Protein AF-A0A4Y1Z7X2-F1 (afdb_monomer_lite)

Foldseek 3Di:
DPPPPFPWDQDPVRWTWTWDDDDPFKTKTKTADPVQVVCCVVCVPDPVCVVVQVVVQVVVCVVLQFRKGWDWDFDPPPTTIIMIMMGTDNVGGPPPDD

Radius of gyration: 14.51 Å; chains: 1; bounding box: 44×21×40 Å

Sequence (98 aa):
MSSKSSTFLLAPDGDICSKSVNQKIKTTFECSSALVEARIKDFPNTDSFSLESGFIAEQIQHQTGCIAETYMEVKNGRQKKIVFQVKWDAKDPVRGNE

Secondary structure (DSSP, 8-state):
--------EE-TTS-EEEEEEEETTEEEEEE--HHHHHHHHH-TTS-TTHHHHHHHHHHHHHHHSEEEEEEEEEEESSSEEEEEEEEEEEEEESS---

Structure (mmCIF, N/CA/C/O backbone):
data_AF-A0A4Y1Z7X2-F1
#
_entry.id   AF-A0A4Y1Z7X2-F1
#
loop_
_atom_site.group_PDB
_atom_site.id
_atom_site.type_symbol
_atom_site.label_atom_id
_atom_site.label_alt_id
_atom_site.label_comp_id
_atom_site.label_asym_id
_atom_site.label_entity_id
_atom_site.label_seq_id
_atom_site.pdbx_PDB_ins_code
_atom_site.Cartn_x
_atom_site.Cartn_y
_atom_site.Cartn_z
_atom_site.occupancy
_atom_site.B_iso_or_equiv
_atom_site.auth_seq_id
_atom_site.auth_comp_id
_atom_site.auth_asym_id
_atom_site.auth_atom_id
_atom_site.pdbx_PDB_model_num
ATOM 1 N N . MET A 1 1 ? 14.713 -10.511 22.288 1.00 31.88 1 MET A N 1
ATOM 2 C CA . MET A 1 1 ? 14.696 -10.849 20.847 1.00 31.88 1 MET A CA 1
ATOM 3 C C . MET A 1 1 ? 13.292 -10.574 20.327 1.00 31.88 1 ME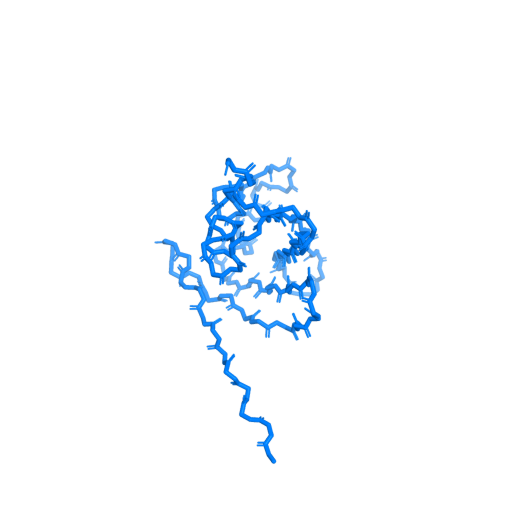T A C 1
ATOM 5 O O . MET A 1 1 ? 12.379 -11.303 20.680 1.00 31.88 1 MET A O 1
ATOM 9 N N . SER A 1 2 ? 13.076 -9.459 19.621 1.00 30.11 2 SER A N 1
ATOM 10 C CA . SER A 1 2 ? 11.751 -9.125 19.078 1.00 30.11 2 SER A CA 1
ATOM 11 C C . SER A 1 2 ? 11.538 -9.951 17.812 1.00 30.11 2 SER A C 1
ATOM 13 O O . SER A 1 2 ? 12.246 -9.758 16.823 1.00 30.11 2 SER A O 1
ATOM 15 N N . SER A 1 3 ? 10.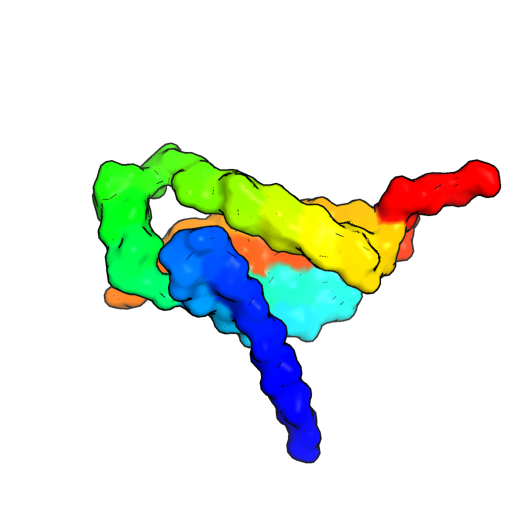637 -10.930 17.884 1.00 29.61 3 SER A N 1
ATOM 16 C CA . SER A 1 3 ? 10.266 -11.763 16.745 1.00 29.61 3 SER A CA 1
ATOM 17 C C . SER A 1 3 ? 9.593 -10.864 15.709 1.00 29.61 3 SER A C 1
ATOM 19 O O . SER A 1 3 ? 8.473 -10.396 15.917 1.00 29.61 3 SER A O 1
ATOM 21 N N . LYS A 1 4 ? 10.306 -10.535 14.625 1.00 34.09 4 LYS A N 1
ATOM 22 C CA . LYS A 1 4 ? 9.744 -9.777 13.505 1.00 34.09 4 LYS A CA 1
ATOM 23 C C . LYS A 1 4 ? 8.742 -10.692 12.808 1.00 34.09 4 LYS A C 1
ATOM 25 O O . LYS A 1 4 ? 9.122 -11.480 11.950 1.00 34.09 4 LYS A O 1
ATOM 30 N N . SER A 1 5 ? 7.477 -10.620 13.215 1.00 34.84 5 SER A N 1
ATOM 31 C CA . SER A 1 5 ? 6.378 -11.248 12.485 1.00 34.84 5 SER A CA 1
ATOM 32 C C . SER A 1 5 ? 6.296 -10.575 11.114 1.00 34.84 5 SER A C 1
ATOM 34 O O . SER A 1 5 ? 5.775 -9.466 10.974 1.00 34.84 5 SER A O 1
ATOM 36 N N . SER A 1 6 ? 6.940 -11.190 10.123 1.00 40.44 6 SER A N 1
ATOM 37 C CA . SER A 1 6 ? 6.875 -10.763 8.733 1.00 40.44 6 SER A CA 1
ATOM 38 C C . SER A 1 6 ? 5.541 -11.248 8.187 1.00 40.44 6 SER A C 1
ATOM 40 O O . SER A 1 6 ? 5.413 -12.383 7.740 1.00 40.44 6 SER A O 1
ATOM 42 N N . THR A 1 7 ? 4.513 -10.412 8.302 1.00 47.94 7 THR A N 1
ATOM 43 C CA . THR A 1 7 ? 3.255 -10.635 7.593 1.00 47.94 7 THR A CA 1
ATOM 44 C C . THR A 1 7 ? 3.533 -10.420 6.112 1.00 47.94 7 THR A C 1
ATOM 46 O O . THR A 1 7 ? 3.746 -9.287 5.680 1.00 47.94 7 THR A O 1
ATOM 49 N N . PHE A 1 8 ? 3.582 -11.511 5.357 1.00 49.31 8 PHE A N 1
ATOM 50 C CA . PHE A 1 8 ? 3.655 -11.479 3.906 1.00 49.31 8 PHE A CA 1
ATOM 51 C C . PHE A 1 8 ? 2.234 -11.333 3.376 1.00 49.31 8 PHE A C 1
ATOM 53 O O . PHE A 1 8 ? 1.381 -12.177 3.644 1.00 49.31 8 PHE A O 1
ATOM 60 N N . LEU A 1 9 ? 1.976 -10.251 2.651 1.00 53.16 9 LEU A N 1
ATOM 61 C CA . LEU A 1 9 ? 0.815 -10.194 1.778 1.00 53.16 9 LEU A CA 1
ATOM 62 C C . LEU A 1 9 ? 1.277 -10.769 0.444 1.00 53.16 9 LEU A C 1
ATOM 64 O O . LEU A 1 9 ? 2.147 -10.189 -0.203 1.00 53.16 9 LEU A O 1
ATOM 68 N N . LEU A 1 10 ? 0.744 -11.937 0.088 1.00 46.62 10 LEU A N 1
ATOM 69 C CA . LEU A 1 10 ? 0.753 -12.376 -1.299 1.00 46.62 10 LEU A CA 1
ATOM 70 C C . LEU A 1 10 ? -0.199 -11.442 -2.036 1.00 46.62 10 LEU A C 1
ATOM 72 O O . LEU A 1 10 ? -1.408 -11.480 -1.796 1.00 46.62 10 LEU A O 1
ATOM 76 N N . ALA A 1 11 ? 0.345 -10.589 -2.900 1.00 53.19 11 ALA A N 1
ATOM 77 C CA . ALA A 1 11 ? -0.489 -9.982 -3.923 1.00 53.19 11 ALA A CA 1
ATOM 78 C C . ALA A 1 11 ? -1.099 -11.117 -4.775 1.00 53.19 11 ALA A C 1
ATOM 80 O O . ALA A 1 11 ? -0.453 -12.161 -4.934 1.00 53.19 11 ALA A O 1
ATOM 81 N N . PRO A 1 12 ? -2.310 -10.945 -5.332 1.00 50.94 12 PRO A N 1
ATOM 82 C CA . PRO A 1 12 ? -2.933 -11.932 -6.224 1.00 50.94 12 PRO A CA 1
ATOM 83 C C . PRO A 1 12 ? -2.028 -12.367 -7.395 1.00 50.94 12 PRO A C 1
ATOM 85 O O . PRO A 1 12 ? -2.193 -13.458 -7.934 1.00 50.94 12 PRO A O 1
ATOM 88 N N . ASP A 1 13 ? -1.015 -11.561 -7.708 1.00 55.16 13 ASP A N 1
ATOM 89 C CA . ASP A 1 13 ? -0.050 -11.756 -8.787 1.00 55.16 13 ASP A CA 1
ATOM 90 C C . ASP A 1 13 ? 1.215 -12.540 -8.370 1.00 55.16 13 ASP A C 1
ATOM 92 O O . ASP A 1 13 ? 2.108 -12.757 -9.189 1.00 55.16 13 ASP A O 1
ATOM 96 N N . GLY A 1 14 ? 1.325 -12.965 -7.105 1.00 54.69 14 GLY A N 1
ATOM 97 C CA . GLY A 1 14 ? 2.484 -13.706 -6.587 1.00 54.69 14 GLY A CA 1
ATOM 98 C C . GLY A 1 14 ? 3.629 -12.838 -6.046 1.00 54.69 14 GLY A C 1
ATOM 99 O O . GLY A 1 14 ? 4.669 -13.375 -5.660 1.00 54.69 14 GLY A O 1
ATOM 100 N N . ASP A 1 15 ? 3.453 -11.516 -5.984 1.00 61.00 15 ASP A N 1
ATOM 101 C CA . ASP A 1 15 ? 4.472 -10.600 -5.469 1.00 61.00 15 ASP A CA 1
ATOM 102 C C . ASP A 1 15 ? 4.584 -10.651 -3.938 1.00 61.00 15 ASP A C 1
ATOM 104 O O . ASP A 1 15 ? 3.590 -10.697 -3.207 1.00 61.00 15 ASP A O 1
ATOM 108 N N . ILE A 1 16 ? 5.829 -10.626 -3.450 1.00 58.66 16 ILE A N 1
ATOM 109 C CA . ILE A 1 16 ? 6.167 -10.655 -2.025 1.00 58.66 16 ILE A CA 1
ATOM 110 C C . ILE A 1 16 ? 6.391 -9.217 -1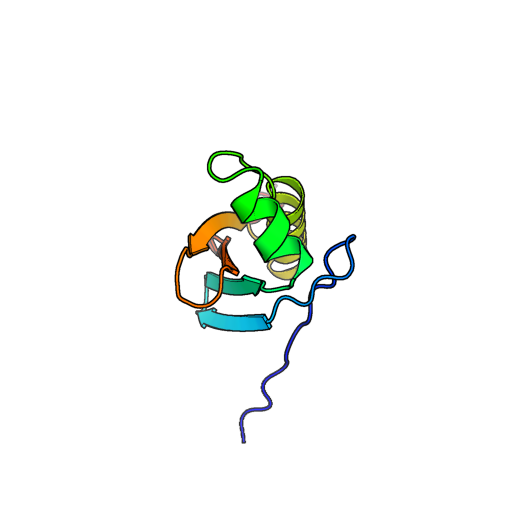.554 1.00 58.66 16 ILE A C 1
ATOM 112 O O . ILE A 1 16 ? 7.434 -8.622 -1.833 1.00 58.66 16 ILE A O 1
ATOM 116 N N . CYS A 1 17 ? 5.445 -8.662 -0.795 1.00 62.56 17 CYS A N 1
ATOM 117 C CA . CYS A 1 17 ? 5.652 -7.381 -0.124 1.00 62.56 17 CYS A CA 1
ATOM 118 C C . CYS A 1 17 ? 6.168 -7.601 1.310 1.00 62.56 17 CYS A C 1
ATOM 120 O O . CYS A 1 17 ? 5.610 -8.389 2.079 1.00 62.56 17 CYS A O 1
ATOM 122 N N . SER A 1 18 ? 7.233 -6.890 1.689 1.00 65.06 18 SER A N 1
ATOM 123 C CA . SER A 1 18 ? 7.812 -6.949 3.036 1.00 65.06 18 SER A CA 1
ATOM 124 C C . SER A 1 18 ? 7.292 -5.809 3.916 1.00 65.06 18 SER A C 1
ATOM 126 O O . SER A 1 18 ? 7.204 -4.654 3.491 1.00 65.06 18 SER A O 1
ATOM 128 N N . LYS A 1 19 ? 6.940 -6.121 5.167 1.00 66.19 19 LYS A N 1
ATOM 129 C CA . LYS A 1 19 ? 6.528 -5.122 6.163 1.00 66.19 19 LYS A CA 1
ATOM 130 C C . LYS A 1 19 ? 7.769 -4.410 6.707 1.00 66.19 19 LYS A C 1
ATOM 132 O O . LYS A 1 19 ? 8.596 -5.028 7.375 1.00 66.19 19 LYS A O 1
ATOM 137 N N . SER A 1 20 ? 7.895 -3.113 6.435 1.00 56.28 20 SER A N 1
ATOM 138 C CA . SER A 1 20 ? 9.107 -2.340 6.749 1.00 56.28 20 SER A CA 1
ATOM 139 C C . SER A 1 20 ? 9.010 -1.614 8.097 1.00 56.28 20 SER A C 1
ATOM 141 O O . SER A 1 20 ? 9.951 -1.636 8.889 1.00 56.28 20 SER A O 1
ATOM 143 N N . VAL A 1 21 ? 7.852 -1.022 8.420 1.00 61.28 21 VAL A N 1
ATOM 144 C CA . VAL A 1 21 ? 7.668 -0.235 9.654 1.00 61.28 21 VAL A CA 1
ATOM 145 C C . VAL A 1 21 ? 6.248 -0.398 10.191 1.00 61.28 21 VAL A C 1
ATOM 147 O O . VAL A 1 21 ? 5.286 -0.326 9.429 1.00 61.28 21 VAL A O 1
ATOM 150 N N . ASN A 1 22 ? 6.117 -0.587 11.506 1.00 58.31 22 ASN A N 1
ATOM 151 C CA . ASN A 1 22 ? 4.845 -0.535 12.226 1.00 58.31 22 ASN A CA 1
ATOM 152 C C . ASN A 1 22 ? 4.926 0.569 13.290 1.00 58.31 22 ASN A C 1
ATOM 154 O O . ASN A 1 22 ? 5.710 0.483 14.233 1.00 58.31 22 ASN A O 1
ATOM 158 N N . GLN A 1 23 ? 4.146 1.625 13.102 1.00 63.59 23 GLN A N 1
ATOM 159 C CA . GLN A 1 23 ? 3.843 2.634 14.112 1.00 63.59 23 GLN A CA 1
ATOM 160 C C . GLN A 1 23 ? 2.401 2.406 14.582 1.00 63.59 23 GLN A C 1
ATOM 162 O O . GLN A 1 23 ? 1.609 1.800 13.865 1.00 63.59 23 GLN A O 1
ATOM 167 N N . LYS A 1 24 ? 2.037 2.914 15.767 1.00 72.56 24 LYS A N 1
ATOM 168 C CA . LYS A 1 24 ? 0.728 2.653 16.404 1.00 72.56 24 LYS A CA 1
ATOM 169 C C . LYS A 1 24 ? -0.502 2.887 15.505 1.00 72.56 24 LYS A C 1
ATOM 171 O O . LYS A 1 24 ? -1.530 2.284 15.773 1.00 72.56 24 LYS A O 1
ATOM 176 N N . ILE A 1 25 ? -0.393 3.739 14.480 1.00 85.12 25 ILE A N 1
ATOM 177 C CA . ILE A 1 25 ? -1.472 4.090 13.535 1.00 85.12 25 ILE A CA 1
ATOM 178 C C . ILE A 1 25 ? -1.056 3.994 12.055 1.00 85.12 25 ILE A C 1
ATOM 180 O O . ILE A 1 25 ? -1.763 4.471 11.171 1.00 85.12 25 ILE A O 1
ATOM 184 N N . LYS A 1 26 ? 0.144 3.471 11.772 1.00 87.19 26 LYS A N 1
ATOM 185 C CA . LYS A 1 26 ? 0.700 3.437 10.414 1.00 87.19 26 LYS A CA 1
ATOM 186 C C . LYS A 1 26 ? 1.477 2.154 10.178 1.00 87.19 26 LYS A C 1
ATOM 188 O O . LYS A 1 26 ? 2.298 1.757 11.003 1.00 87.19 26 LYS A O 1
ATOM 193 N N . THR A 1 27 ? 1.292 1.551 9.013 1.00 89.25 27 THR A N 1
ATOM 194 C CA . THR A 1 27 ? 2.132 0.450 8.538 1.00 89.25 27 THR A CA 1
ATOM 195 C C . THR A 1 27 ? 2.624 0.736 7.129 1.00 89.25 27 THR A C 1
ATOM 197 O O . THR A 1 27 ? 1.876 1.241 6.298 1.00 89.25 27 THR A O 1
ATOM 200 N N . THR A 1 28 ? 3.886 0.405 6.860 1.00 89.81 28 THR A N 1
ATOM 201 C CA . THR A 1 28 ? 4.475 0.527 5.523 1.00 89.81 28 THR A CA 1
ATOM 202 C C . THR A 1 28 ? 4.826 -0.847 4.969 1.00 89.81 28 THR A C 1
ATOM 204 O O . THR A 1 28 ? 5.519 -1.623 5.638 1.00 89.81 28 THR A O 1
ATOM 207 N N . PHE A 1 29 ? 4.406 -1.108 3.735 1.00 87.56 29 PHE A N 1
ATOM 208 C CA . PHE A 1 29 ? 4.781 -2.280 2.954 1.00 87.56 29 PHE A CA 1
ATOM 209 C C . PHE A 1 29 ? 5.633 -1.849 1.767 1.00 87.56 29 PHE A C 1
ATOM 211 O O . PHE A 1 29 ? 5.295 -0.898 1.067 1.00 87.56 29 PHE A O 1
ATOM 218 N N . GLU A 1 30 ? 6.735 -2.549 1.540 1.00 88.00 30 GLU A N 1
ATOM 219 C CA . GLU A 1 30 ? 7.565 -2.359 0.355 1.00 88.00 30 GLU A CA 1
ATOM 220 C C . GLU A 1 30 ? 7.445 -3.589 -0.537 1.00 88.00 30 GLU A C 1
ATOM 222 O O . GLU A 1 30 ? 7.679 -4.708 -0.074 1.00 88.00 30 GLU A O 1
ATOM 227 N N . CYS A 1 31 ? 7.087 -3.376 -1.800 1.00 85.25 31 CYS A N 1
ATOM 228 C CA . CYS A 1 31 ? 6.921 -4.428 -2.788 1.00 85.25 31 CYS A CA 1
ATOM 229 C C . CYS A 1 31 ? 7.890 -4.227 -3.951 1.00 85.25 31 CYS A C 1
ATOM 231 O O . CYS A 1 31 ? 7.912 -3.172 -4.590 1.00 85.25 31 CYS A O 1
ATOM 233 N N . SER A 1 32 ? 8.704 -5.244 -4.207 1.00 84.00 32 SER A N 1
ATOM 234 C CA . SER A 1 32 ? 9.684 -5.260 -5.289 1.00 84.00 32 SER A CA 1
ATOM 235 C C . SER A 1 32 ? 9.746 -6.658 -5.883 1.00 84.00 32 SER A C 1
ATOM 237 O O . SER A 1 32 ? 10.012 -7.624 -5.167 1.00 84.00 32 SER A O 1
ATOM 239 N N . SER A 1 33 ? 9.544 -6.758 -7.188 1.00 83.75 33 SER A N 1
ATOM 240 C CA . SER A 1 33 ? 9.690 -7.987 -7.961 1.00 83.75 33 SER A CA 1
ATOM 241 C C . SER A 1 33 ? 10.013 -7.626 -9.405 1.00 83.75 33 SER A C 1
ATOM 243 O O . SER A 1 33 ? 9.742 -6.505 -9.834 1.00 83.75 33 SER A O 1
ATOM 245 N N . ALA A 1 34 ? 10.533 -8.575 -10.184 1.00 84.06 34 ALA A N 1
ATOM 246 C CA . ALA A 1 34 ? 10.782 -8.344 -11.607 1.00 84.06 34 ALA A CA 1
ATOM 247 C C . ALA A 1 34 ? 9.511 -7.897 -12.363 1.00 84.06 34 ALA A C 1
ATOM 249 O O . ALA A 1 34 ? 9.597 -7.087 -13.285 1.00 84.06 34 ALA A O 1
ATOM 250 N N . LEU A 1 35 ? 8.334 -8.378 -11.943 1.00 83.00 35 LEU A N 1
ATOM 251 C CA . LEU A 1 35 ? 7.043 -8.007 -12.521 1.00 83.00 35 LEU A CA 1
ATOM 252 C C . LEU A 1 35 ? 6.658 -6.562 -12.176 1.00 83.00 35 LEU A C 1
ATOM 254 O O . LEU A 1 35 ? 6.268 -5.801 -13.062 1.00 83.00 35 LEU A O 1
ATOM 258 N N . VAL A 1 36 ? 6.827 -6.161 -10.913 1.00 84.25 36 VAL A N 1
ATOM 259 C CA . VAL A 1 36 ? 6.621 -4.774 -10.467 1.00 84.25 36 VAL A CA 1
ATOM 260 C C . VAL A 1 36 ? 7.567 -3.826 -11.204 1.00 84.25 36 VAL A C 1
ATOM 262 O O . VAL A 1 36 ? 7.133 -2.789 -11.703 1.00 84.25 36 VAL A O 1
ATOM 265 N N . GLU A 1 37 ? 8.848 -4.182 -11.337 1.00 86.81 37 GLU A N 1
ATOM 266 C CA . GLU A 1 37 ? 9.826 -3.354 -12.051 1.00 86.81 37 GLU A CA 1
ATOM 267 C C . GLU A 1 37 ? 9.474 -3.183 -13.536 1.00 86.81 37 GLU A C 1
ATOM 269 O O . GLU A 1 37 ? 9.593 -2.070 -14.067 1.00 86.81 37 GLU A O 1
ATOM 274 N N . ALA A 1 38 ? 9.020 -4.259 -14.191 1.00 86.94 38 ALA A N 1
ATOM 275 C CA . ALA A 1 38 ? 8.553 -4.236 -15.575 1.00 86.94 38 ALA A CA 1
ATOM 276 C C . ALA A 1 38 ? 7.307 -3.353 -15.731 1.00 86.94 38 ALA A C 1
ATOM 278 O O . ALA A 1 38 ? 7.313 -2.436 -16.548 1.00 86.94 38 ALA A O 1
ATOM 279 N N . ARG A 1 39 ? 6.291 -3.522 -14.876 1.00 85.62 39 ARG A N 1
ATOM 280 C CA . ARG A 1 39 ? 5.072 -2.694 -14.903 1.00 85.62 39 ARG A CA 1
ATOM 281 C C . ARG A 1 39 ? 5.354 -1.211 -14.676 1.00 85.62 39 ARG A C 1
ATOM 283 O O . ARG A 1 39 ? 4.820 -0.387 -15.408 1.00 85.62 39 ARG A O 1
ATOM 290 N N . ILE A 1 40 ? 6.226 -0.858 -13.726 1.00 87.00 40 ILE A N 1
ATOM 291 C CA . ILE A 1 40 ? 6.639 0.542 -13.503 1.00 87.00 40 ILE A CA 1
ATOM 292 C C . ILE A 1 40 ? 7.379 1.098 -14.727 1.00 87.00 40 ILE A C 1
ATOM 294 O O . ILE A 1 40 ? 7.312 2.291 -15.017 1.00 87.00 40 ILE A O 1
ATOM 298 N N . LYS A 1 41 ? 8.157 0.265 -15.428 1.00 85.81 41 LYS A N 1
ATOM 299 C CA . LYS A 1 41 ? 8.865 0.680 -16.644 1.00 85.81 41 LYS A CA 1
ATOM 300 C C . LYS A 1 41 ? 7.896 0.931 -17.798 1.00 85.81 41 LYS A C 1
ATOM 302 O O . LYS A 1 41 ? 8.055 1.942 -18.476 1.00 85.81 41 LYS A O 1
ATOM 307 N N . ASP A 1 42 ? 6.944 0.031 -18.003 1.00 87.56 42 ASP A N 1
ATOM 308 C CA . ASP A 1 42 ? 6.016 0.082 -19.132 1.00 87.56 42 ASP A CA 1
ATOM 309 C C . ASP A 1 42 ? 4.925 1.142 -18.914 1.00 87.56 42 ASP A C 1
ATOM 311 O O . ASP A 1 42 ? 4.500 1.800 -19.863 1.00 87.56 42 ASP A O 1
ATOM 315 N N . PHE A 1 43 ? 4.535 1.372 -17.654 1.00 83.94 43 PHE A N 1
ATOM 316 C CA . PHE A 1 43 ? 3.490 2.319 -17.269 1.00 83.94 43 PHE A CA 1
ATOM 317 C C . PHE A 1 43 ? 3.913 3.174 -16.054 1.00 83.94 43 PHE A C 1
ATOM 319 O O . PHE A 1 43 ? 3.491 2.929 -14.924 1.00 83.94 43 PHE A O 1
ATOM 326 N N . PRO A 1 44 ? 4.764 4.198 -16.249 1.00 75.81 44 PRO A N 1
ATOM 327 C CA . PRO A 1 44 ? 5.326 4.985 -15.146 1.00 75.81 44 PRO A CA 1
ATOM 328 C C . PRO A 1 44 ? 4.351 5.978 -14.486 1.00 75.81 44 PRO A C 1
ATOM 330 O O . PRO A 1 44 ? 4.641 6.452 -13.392 1.00 75.81 44 PRO A O 1
ATOM 333 N N . ASN A 1 45 ? 3.226 6.307 -15.135 1.00 70.44 45 ASN A N 1
ATOM 334 C CA . ASN A 1 45 ? 2.288 7.362 -14.709 1.00 70.44 45 ASN A CA 1
ATOM 335 C C . ASN A 1 45 ? 0.868 6.840 -14.440 1.00 70.44 45 ASN A C 1
ATOM 337 O O . ASN A 1 45 ? -0.094 7.602 -14.509 1.00 70.44 45 ASN A O 1
ATOM 341 N N . THR A 1 46 ? 0.713 5.541 -14.225 1.00 67.88 46 THR A N 1
ATOM 342 C CA . THR A 1 46 ? -0.592 4.911 -14.018 1.00 67.88 46 THR A CA 1
ATOM 343 C C . THR A 1 46 ? -0.741 4.456 -12.574 1.00 67.88 46 THR A C 1
ATOM 345 O O . THR A 1 46 ? 0.225 4.015 -11.946 1.00 67.88 46 THR A O 1
ATOM 348 N N . ASP A 1 47 ? -1.975 4.478 -12.072 1.00 69.88 47 ASP A N 1
ATOM 349 C CA . ASP A 1 47 ? -2.362 3.904 -10.776 1.00 69.88 47 ASP A CA 1
ATOM 350 C C . ASP A 1 47 ? -2.396 2.362 -10.835 1.00 69.88 47 ASP A C 1
ATOM 352 O O . ASP A 1 47 ? -3.368 1.719 -10.427 1.00 69.88 47 ASP A O 1
ATOM 356 N N . SER A 1 48 ? -1.327 1.756 -11.371 1.00 74.25 48 SER A N 1
ATOM 357 C CA . SER A 1 48 ? -1.187 0.325 -11.701 1.00 74.25 48 SER A CA 1
ATOM 358 C C . SER A 1 48 ? -1.269 -0.624 -10.508 1.00 74.25 48 SER A C 1
ATOM 360 O O . SER A 1 48 ? -1.067 -1.819 -10.687 1.00 74.25 48 SER A O 1
ATOM 362 N N . PHE A 1 49 ? -1.528 -0.105 -9.309 1.00 82.88 49 PHE A N 1
ATOM 363 C CA . PHE A 1 49 ? -1.594 -0.875 -8.072 1.00 82.88 49 PHE A CA 1
ATOM 364 C C . PHE A 1 49 ? -2.741 -0.417 -7.152 1.00 82.88 49 PHE A C 1
ATOM 366 O O . PHE A 1 49 ? -2.686 -0.559 -5.926 1.00 82.88 49 PHE A O 1
ATOM 373 N N . SER A 1 50 ? -3.771 0.210 -7.733 1.00 86.75 50 SER A N 1
ATOM 374 C CA . SER A 1 50 ? -4.942 0.698 -6.995 1.00 86.75 50 SER A CA 1
ATOM 375 C C . SER A 1 50 ? -5.733 -0.445 -6.352 1.00 86.75 50 SER A C 1
ATOM 377 O O . SER A 1 50 ? -6.142 -0.319 -5.198 1.00 86.75 50 SER A O 1
ATOM 379 N N . LEU A 1 51 ? -5.872 -1.584 -7.036 1.00 87.00 51 LEU A N 1
ATOM 380 C CA . LEU A 1 51 ? -6.542 -2.773 -6.498 1.00 87.00 51 LEU A CA 1
ATOM 381 C C . LEU A 1 51 ? -5.826 -3.312 -5.256 1.00 87.00 51 LEU A C 1
ATOM 383 O O . LEU A 1 51 ? -6.462 -3.587 -4.241 1.00 87.00 51 LEU A O 1
ATOM 387 N N . GLU A 1 52 ? -4.501 -3.396 -5.302 1.00 87.12 52 GLU A N 1
ATOM 388 C CA . GLU A 1 52 ? -3.661 -3.824 -4.190 1.00 87.12 52 GLU A CA 1
ATOM 389 C C . GLU A 1 52 ? -3.750 -2.830 -3.035 1.00 87.12 52 GLU A C 1
ATOM 391 O O . GLU A 1 52 ? -3.864 -3.242 -1.883 1.00 87.12 52 GLU A O 1
ATOM 396 N N . SER A 1 53 ? -3.761 -1.524 -3.320 1.00 89.06 53 SER A N 1
ATOM 397 C CA . SER A 1 53 ? -3.932 -0.508 -2.276 1.00 89.06 53 SER A CA 1
ATOM 398 C C . SER A 1 53 ? -5.293 -0.609 -1.575 1.00 89.06 53 SER A C 1
ATOM 400 O O . SER A 1 53 ? -5.341 -0.545 -0.343 1.00 89.06 53 SER A O 1
ATOM 402 N N . GLY A 1 54 ? -6.370 -0.841 -2.334 1.00 91.12 54 GLY A N 1
ATOM 403 C CA . GLY A 1 54 ? -7.722 -1.037 -1.812 1.00 91.12 54 GLY A CA 1
ATOM 404 C C . GLY A 1 54 ? -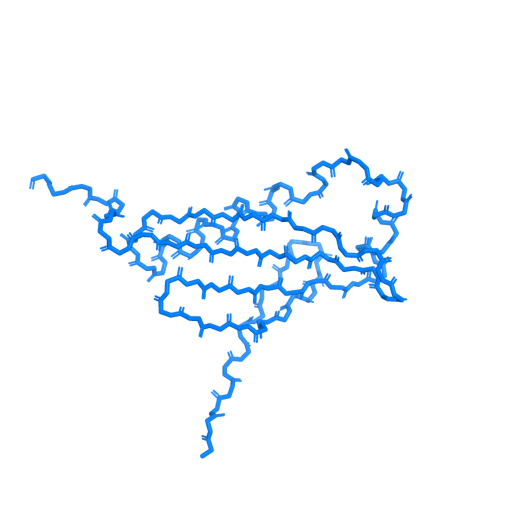7.827 -2.305 -0.972 1.00 91.12 54 GLY A C 1
ATOM 405 O O . GLY A 1 54 ? -8.279 -2.249 0.169 1.00 91.12 54 GLY A O 1
ATOM 406 N N . PHE A 1 55 ? -7.300 -3.421 -1.480 1.00 91.06 55 PHE A N 1
ATOM 407 C CA . PHE A 1 55 ? -7.238 -4.679 -0.738 1.00 91.06 55 PHE A CA 1
ATOM 408 C C . PHE A 1 55 ? -6.457 -4.523 0.572 1.00 91.06 55 PHE A C 1
ATOM 410 O O . PHE A 1 55 ? -6.930 -4.919 1.633 1.00 91.06 55 PHE A O 1
ATOM 417 N N . ILE A 1 56 ? -5.278 -3.896 0.542 1.00 89.62 56 ILE A N 1
ATOM 418 C CA . ILE A 1 56 ? -4.486 -3.645 1.753 1.00 89.62 56 ILE A CA 1
ATOM 419 C C . ILE A 1 56 ? -5.271 -2.784 2.755 1.00 89.62 56 ILE A C 1
ATOM 421 O O . ILE A 1 56 ? -5.250 -3.086 3.951 1.00 89.62 56 ILE A O 1
ATOM 425 N N . ALA A 1 57 ? -5.948 -1.729 2.290 1.00 91.75 57 ALA A N 1
ATOM 426 C CA . ALA A 1 57 ? -6.743 -0.856 3.153 1.00 91.75 57 ALA A CA 1
ATOM 427 C C . ALA A 1 57 ? -7.863 -1.644 3.846 1.00 91.75 57 ALA A C 1
ATOM 429 O O . ALA A 1 57 ? -7.957 -1.615 5.072 1.00 91.75 57 ALA A O 1
ATOM 430 N N . GLU A 1 58 ? -8.633 -2.423 3.085 1.00 92.19 58 GLU A N 1
ATOM 431 C CA . GLU A 1 58 ? -9.725 -3.257 3.596 1.00 92.19 58 GLU A CA 1
ATOM 432 C C . GLU A 1 58 ? -9.225 -4.298 4.609 1.00 92.19 58 GLU A C 1
ATOM 434 O O . GLU A 1 58 ? -9.782 -4.440 5.699 1.00 92.19 58 GLU A O 1
ATOM 439 N N . GLN A 1 59 ? -8.111 -4.973 4.314 1.00 90.38 59 GLN A N 1
ATOM 440 C CA . GLN A 1 59 ? -7.543 -5.966 5.224 1.00 90.38 59 GLN A CA 1
ATOM 441 C C . GLN A 1 59 ? -7.053 -5.348 6.537 1.00 90.38 59 GLN A C 1
ATOM 443 O O . GLN A 1 59 ? -7.184 -5.975 7.591 1.00 90.38 59 GLN A O 1
ATOM 448 N N . ILE A 1 60 ? -6.491 -4.137 6.502 1.00 90.62 60 ILE A N 1
ATOM 449 C CA . ILE A 1 60 ? -6.099 -3.420 7.720 1.00 90.62 60 ILE A CA 1
ATOM 450 C C . ILE A 1 60 ? -7.332 -2.916 8.468 1.00 90.62 60 ILE A C 1
ATOM 452 O O . ILE A 1 60 ? -7.386 -3.091 9.682 1.00 90.62 60 ILE A O 1
ATOM 456 N N . GLN A 1 61 ? -8.338 -2.394 7.771 1.00 92.75 61 GLN A N 1
ATOM 457 C CA . GLN A 1 61 ? -9.613 -1.977 8.353 1.00 92.75 61 GLN A CA 1
ATOM 458 C C . GLN A 1 61 ? -10.302 -3.128 9.106 1.00 92.75 61 GLN A C 1
ATOM 460 O O . GLN A 1 61 ? -10.746 -2.956 10.241 1.00 92.75 61 GLN A O 1
ATOM 465 N N . HIS A 1 62 ? -10.321 -4.332 8.528 1.00 91.06 62 HIS A N 1
ATOM 466 C CA . HIS A 1 62 ? -10.840 -5.534 9.187 1.00 91.06 62 HIS A CA 1
ATOM 467 C C . HIS A 1 62 ? -10.033 -5.941 10.428 1.00 91.06 62 HIS A C 1
ATOM 469 O O . HIS A 1 62 ? -10.610 -6.417 11.404 1.00 91.06 62 HIS A O 1
ATOM 475 N N . GLN A 1 63 ? -8.710 -5.755 10.416 1.00 89.44 63 GLN A N 1
ATOM 476 C CA . GLN A 1 63 ? -7.843 -6.102 11.549 1.00 89.44 63 GLN A CA 1
ATOM 477 C C . GLN A 1 63 ? -7.910 -5.084 12.691 1.00 89.44 63 GLN A C 1
ATOM 479 O O . GLN A 1 63 ? -7.803 -5.467 13.855 1.00 89.44 63 GLN A O 1
ATOM 484 N N . THR A 1 64 ? -8.036 -3.794 12.378 1.00 90.06 64 THR A N 1
ATOM 485 C CA . THR A 1 64 ? -8.015 -2.707 13.369 1.00 90.06 64 THR A CA 1
ATOM 486 C C . THR A 1 64 ? -9.408 -2.322 13.854 1.00 90.06 64 THR A C 1
ATOM 488 O O . THR A 1 64 ? -9.526 -1.710 14.914 1.00 90.06 64 THR A O 1
ATOM 491 N N . GLY A 1 65 ? -10.457 -2.642 13.090 1.00 91.75 65 GLY A N 1
ATOM 492 C CA . GLY A 1 65 ? -11.821 -2.176 13.343 1.00 91.75 65 GLY A CA 1
ATOM 493 C C . GLY A 1 65 ? -12.007 -0.669 13.129 1.00 91.75 65 GLY A C 1
ATOM 494 O O . GLY A 1 65 ? -13.042 -0.126 13.511 1.00 91.75 65 GLY A O 1
ATOM 495 N N . CYS A 1 66 ? -11.020 0.002 12.534 1.00 92.62 66 CYS A N 1
ATOM 496 C CA . CYS A 1 66 ? -10.987 1.445 12.304 1.00 92.62 66 CYS A CA 1
ATOM 497 C C . CYS A 1 66 ? -10.877 1.736 10.808 1.00 92.62 66 CYS A C 1
ATOM 499 O O . CYS A 1 66 ? -10.258 0.949 10.089 1.00 92.62 66 CYS A O 1
ATOM 501 N N . ILE A 1 67 ? -11.413 2.871 10.356 1.00 93.81 67 ILE A N 1
ATOM 502 C CA . ILE A 1 67 ? -11.261 3.320 8.969 1.00 93.81 67 ILE A CA 1
ATOM 503 C C . ILE A 1 67 ? -9.774 3.392 8.621 1.00 93.81 67 ILE A C 1
ATOM 505 O O . ILE A 1 67 ? -8.966 3.958 9.369 1.00 93.81 67 ILE A O 1
ATOM 509 N N . ALA A 1 68 ? -9.411 2.768 7.500 1.00 94.25 68 ALA A N 1
ATOM 510 C CA . ALA A 1 68 ? -8.040 2.693 7.025 1.00 94.25 68 ALA A CA 1
ATOM 511 C C . ALA A 1 68 ? -7.931 3.124 5.561 1.00 94.25 68 ALA A C 1
ATOM 513 O O . ALA A 1 68 ? -8.765 2.788 4.728 1.00 94.25 68 ALA A O 1
ATOM 514 N N . GLU A 1 69 ? -6.845 3.822 5.246 1.00 93.56 69 GLU A N 1
ATOM 515 C CA . GLU A 1 69 ? -6.522 4.297 3.904 1.00 93.56 69 GLU A CA 1
ATOM 516 C C . GLU A 1 69 ? -5.101 3.880 3.529 1.00 93.56 69 GLU A C 1
ATOM 518 O O . GLU A 1 69 ? -4.179 3.942 4.353 1.00 93.56 69 GLU A O 1
ATOM 523 N N . THR A 1 70 ? -4.908 3.507 2.264 1.00 93.94 70 THR A N 1
ATOM 524 C CA . THR A 1 70 ? -3.598 3.145 1.716 1.00 93.94 70 THR A CA 1
ATOM 525 C C . THR A 1 70 ? -3.181 4.134 0.640 1.00 93.94 70 THR A C 1
ATOM 527 O O . THR A 1 70 ? -3.893 4.350 -0.333 1.00 93.94 70 THR A O 1
ATOM 530 N N . TYR A 1 71 ? -1.973 4.671 0.780 1.00 91.88 71 TYR A N 1
ATOM 531 C CA . TYR A 1 71 ? -1.325 5.529 -0.206 1.00 91.88 71 TYR A CA 1
ATOM 532 C C . TYR A 1 71 ? -0.190 4.765 -0.881 1.00 91.88 71 TYR A C 1
ATOM 534 O O . TYR A 1 71 ? 0.561 4.066 -0.199 1.00 91.88 71 TYR A O 1
ATOM 542 N N . MET A 1 72 ? -0.019 4.924 -2.192 1.00 89.12 72 MET A N 1
ATOM 543 C CA . MET A 1 72 ? 1.084 4.311 -2.934 1.00 89.12 72 MET A CA 1
ATOM 544 C C . MET A 1 72 ? 2.131 5.345 -3.354 1.00 89.12 72 MET A C 1
ATOM 546 O O . MET A 1 72 ? 1.805 6.462 -3.746 1.00 89.12 72 MET A O 1
ATOM 550 N N . GLU A 1 73 ? 3.40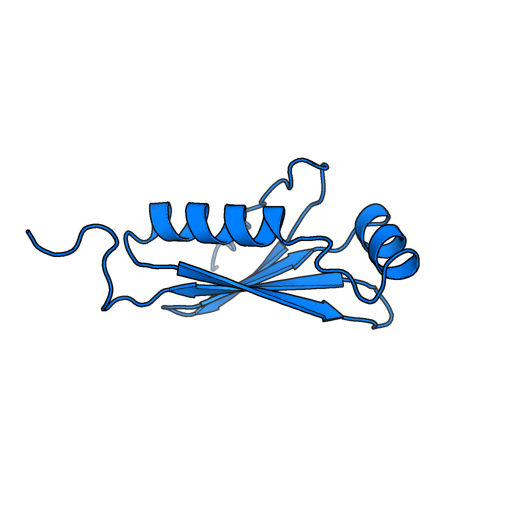1 4.959 -3.288 1.00 89.69 73 GLU A N 1
ATOM 551 C CA . GLU A 1 73 ? 4.533 5.737 -3.791 1.00 89.69 73 GLU A CA 1
ATOM 552 C C . GLU A 1 73 ? 5.428 4.832 -4.646 1.00 89.69 73 GLU A C 1
ATOM 554 O O . GLU A 1 73 ? 5.906 3.793 -4.181 1.00 89.69 73 GLU A O 1
ATOM 559 N N . VAL A 1 74 ? 5.680 5.232 -5.893 1.00 88.38 74 VAL A N 1
ATOM 560 C CA . VAL A 1 74 ? 6.627 4.548 -6.781 1.00 88.38 74 VAL A CA 1
ATOM 561 C C . VAL A 1 74 ? 8.034 5.083 -6.515 1.00 88.38 74 VAL A C 1
ATOM 563 O O . VAL A 1 74 ? 8.310 6.263 -6.732 1.00 88.38 74 VAL A O 1
ATOM 566 N N . LYS A 1 75 ? 8.960 4.226 -6.077 1.00 87.44 75 LYS A N 1
ATOM 567 C CA . LYS A 1 75 ? 10.369 4.599 -5.893 1.00 87.44 75 LYS A CA 1
ATOM 568 C C . LYS A 1 75 ? 11.207 4.170 -7.086 1.00 87.44 75 LYS A C 1
ATOM 570 O O . LYS A 1 75 ? 11.537 2.997 -7.236 1.00 87.44 75 LYS A O 1
ATOM 575 N N . ASN A 1 76 ? 11.634 5.154 -7.874 1.00 81.00 76 ASN A N 1
ATOM 576 C CA . ASN A 1 76 ? 12.484 4.984 -9.058 1.00 81.00 76 ASN A CA 1
ATOM 577 C C . ASN A 1 76 ? 13.991 4.956 -8.723 1.00 81.00 76 ASN A C 1
ATOM 579 O O . ASN A 1 76 ? 14.801 5.588 -9.397 1.00 81.00 76 ASN A O 1
ATOM 583 N N . GLY A 1 77 ? 14.370 4.256 -7.649 1.00 78.31 77 GLY A N 1
ATOM 584 C CA . GLY A 1 77 ? 15.771 4.092 -7.247 1.00 78.31 77 GLY A CA 1
ATOM 585 C C . GLY A 1 77 ? 16.505 3.006 -8.044 1.00 78.31 77 GLY A C 1
ATOM 586 O O . GLY A 1 77 ? 16.022 2.524 -9.064 1.00 78.31 77 GLY A O 1
ATOM 587 N N . ARG A 1 78 ? 17.668 2.564 -7.539 1.00 77.56 78 ARG A N 1
ATOM 588 C CA . ARG A 1 78 ? 18.439 1.445 -8.125 1.00 77.56 78 ARG A CA 1
ATOM 589 C C . ARG A 1 78 ? 17.625 0.144 -8.230 1.00 77.56 78 ARG A C 1
ATOM 591 O O . ARG A 1 78 ? 17.886 -0.650 -9.122 1.00 77.56 78 ARG A O 1
ATOM 598 N N . GLN A 1 79 ? 16.675 -0.053 -7.318 1.00 79.19 79 GLN A N 1
ATOM 599 C CA . GLN A 1 79 ? 15.638 -1.084 -7.383 1.00 79.19 79 GLN A CA 1
ATOM 600 C C . GLN A 1 79 ? 14.295 -0.372 -7.459 1.00 79.19 79 GLN A C 1
ATOM 602 O O . GLN A 1 79 ? 14.002 0.463 -6.589 1.00 79.19 79 GLN A O 1
ATOM 607 N N . LYS A 1 80 ? 13.510 -0.665 -8.498 1.00 85.25 80 LYS A N 1
ATOM 608 C CA . LYS A 1 80 ? 12.185 -0.062 -8.632 1.00 85.25 80 LYS A CA 1
ATOM 609 C C . LYS A 1 80 ? 11.247 -0.796 -7.688 1.00 85.25 80 LYS A C 1
ATOM 611 O O . LYS A 1 80 ? 11.140 -2.017 -7.719 1.00 85.25 80 LYS A O 1
ATOM 616 N N . LYS A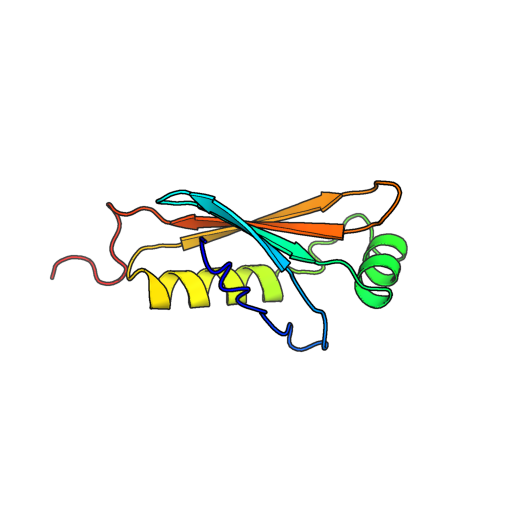 1 81 ? 10.585 -0.051 -6.815 1.00 87.06 81 LYS A N 1
ATOM 617 C CA . LYS A 1 81 ? 9.671 -0.638 -5.837 1.00 87.06 81 LYS A CA 1
ATOM 618 C C . LYS A 1 81 ? 8.460 0.238 -5.618 1.00 87.06 81 LYS A C 1
ATOM 620 O O . LYS A 1 81 ? 8.536 1.457 -5.771 1.00 87.06 81 LYS A O 1
ATOM 625 N N . ILE A 1 82 ? 7.375 -0.395 -5.208 1.00 88.50 82 ILE A N 1
ATOM 626 C CA . ILE A 1 82 ? 6.179 0.280 -4.724 1.00 88.50 82 ILE A CA 1
ATOM 627 C C . ILE A 1 82 ? 6.220 0.293 -3.206 1.00 88.50 82 ILE A C 1
ATOM 629 O O . ILE A 1 82 ? 6.561 -0.703 -2.564 1.00 88.50 82 ILE A O 1
ATOM 633 N N . VAL A 1 83 ? 5.884 1.435 -2.625 1.00 90.19 83 VAL A N 1
ATOM 634 C CA . VAL A 1 83 ? 5.736 1.596 -1.186 1.00 90.19 83 VAL A CA 1
ATOM 635 C C . VAL A 1 83 ? 4.274 1.894 -0.893 1.00 90.19 83 VAL A C 1
ATOM 637 O O . VAL A 1 83 ? 3.778 2.958 -1.252 1.00 90.19 83 VAL A O 1
ATOM 640 N N . PHE A 1 84 ? 3.600 0.969 -0.215 1.00 91.31 84 PHE A N 1
ATOM 641 C CA . PHE A 1 84 ? 2.254 1.178 0.307 1.00 91.31 84 PHE A CA 1
ATOM 642 C C . PHE A 1 84 ? 2.344 1.700 1.738 1.00 91.31 84 PHE A C 1
ATOM 644 O O . PHE A 1 84 ? 2.950 1.076 2.612 1.00 91.31 84 PHE A O 1
ATOM 651 N N . GLN A 1 85 ? 1.738 2.851 1.986 1.00 92.69 85 GLN A N 1
ATOM 652 C CA . GLN A 1 85 ? 1.644 3.483 3.292 1.00 92.69 85 GLN A CA 1
ATOM 653 C C . GLN A 1 85 ? 0.198 3.421 3.756 1.00 92.69 85 GLN A C 1
ATOM 655 O O . GLN A 1 85 ? -0.639 4.180 3.277 1.00 92.69 85 GLN A O 1
ATOM 660 N N . VAL A 1 86 ? -0.073 2.540 4.710 1.00 92.88 86 VAL A N 1
ATOM 661 C CA . VAL A 1 86 ? -1.401 2.383 5.300 1.00 92.88 86 VAL A CA 1
ATOM 662 C C . VAL A 1 86 ? -1.479 3.180 6.583 1.00 92.88 86 VAL A C 1
ATOM 664 O O . VAL A 1 86 ? -0.580 3.084 7.428 1.00 92.88 86 VAL A O 1
ATOM 667 N N . LYS A 1 87 ? -2.551 3.944 6.746 1.00 93.56 87 LYS A N 1
ATOM 668 C CA . LYS A 1 87 ? -2.883 4.652 7.981 1.00 93.56 87 LYS A CA 1
ATOM 669 C C . LYS A 1 87 ? -4.299 4.287 8.393 1.00 93.56 87 LYS A C 1
ATOM 671 O O . LYS A 1 87 ? -5.137 4.065 7.531 1.00 93.56 87 LYS A O 1
ATOM 676 N N . TRP A 1 88 ? -4.549 4.240 9.692 1.00 93.56 88 TRP A N 1
ATOM 677 C CA . TRP A 1 88 ? -5.896 4.094 10.236 1.00 93.56 88 TRP A CA 1
ATOM 678 C C . TRP A 1 88 ? -6.122 5.114 11.346 1.00 93.56 88 TRP A C 1
ATOM 680 O O . TRP A 1 88 ? -5.177 5.455 12.070 1.00 93.56 88 TRP A O 1
ATOM 690 N N . ASP A 1 89 ? -7.353 5.602 11.483 1.00 88.62 89 ASP A N 1
ATOM 691 C CA . ASP A 1 89 ? -7.718 6.528 12.555 1.00 88.62 89 ASP A CA 1
ATOM 692 C C . ASP A 1 89 ? -8.388 5.773 13.705 1.00 88.62 89 ASP A C 1
ATOM 694 O O . ASP A 1 89 ? -9.522 5.324 13.610 1.00 88.62 89 ASP A O 1
ATOM 698 N N . ALA A 1 90 ? -7.687 5.659 14.834 1.00 86.75 90 ALA A N 1
ATOM 699 C CA . ALA A 1 90 ? -8.215 5.008 16.033 1.00 86.75 90 ALA A CA 1
ATOM 700 C C . ALA A 1 90 ? -9.445 5.717 16.636 1.00 86.75 90 ALA A C 1
ATOM 702 O O . ALA A 1 90 ? -10.067 5.178 17.551 1.00 86.75 90 ALA A O 1
ATOM 703 N N . LYS A 1 91 ? -9.764 6.935 16.183 1.00 89.12 91 LYS A N 1
ATOM 704 C CA . LYS A 1 91 ? -10.959 7.686 16.584 1.00 89.12 91 LYS A CA 1
ATOM 705 C C . LYS A 1 91 ? -12.146 7.473 15.643 1.00 89.12 91 LYS A C 1
ATOM 707 O O . LYS A 1 91 ? -13.223 7.967 15.963 1.00 89.12 91 LYS A O 1
ATOM 712 N N . ASP A 1 92 ? -11.954 6.756 14.538 1.00 89.62 92 ASP A N 1
ATOM 713 C CA . ASP A 1 92 ? -12.972 6.526 13.514 1.00 89.62 92 ASP A CA 1
ATOM 714 C C . ASP A 1 92 ? -13.232 5.014 13.329 1.00 89.62 92 ASP A C 1
ATOM 716 O O . ASP A 1 92 ? -12.593 4.355 12.500 1.00 89.62 92 ASP A O 1
ATOM 720 N N . PRO A 1 93 ? -14.094 4.404 14.166 1.00 91.25 93 PRO A N 1
ATOM 721 C CA . PRO A 1 93 ? -14.432 2.988 14.063 1.00 91.25 93 PRO A CA 1
ATOM 722 C C . PRO A 1 93 ? -15.325 2.701 12.846 1.00 91.25 93 PRO A C 1
ATOM 724 O O . PRO A 1 93 ? -16.242 3.452 12.536 1.00 91.25 93 PRO A O 1
ATOM 727 N N . VAL A 1 94 ? -15.125 1.544 12.206 1.00 88.94 94 VAL A N 1
ATOM 728 C CA . VAL A 1 94 ? -15.873 1.125 10.995 1.00 88.94 94 VAL A CA 1
ATOM 729 C C . VAL A 1 94 ? -17.374 0.996 11.249 1.00 88.94 94 VAL A C 1
ATOM 731 O O . VAL A 1 94 ? -18.196 1.276 10.382 1.00 88.94 94 VAL A O 1
ATOM 734 N N . ARG A 1 95 ? -17.734 0.530 12.445 1.00 77.75 95 ARG A N 1
ATOM 735 C CA . ARG A 1 95 ? -19.110 0.512 12.929 1.00 77.75 95 ARG A CA 1
ATOM 736 C C . ARG A 1 95 ? -19.243 1.740 13.813 1.00 77.75 95 ARG A C 1
ATOM 738 O O . ARG A 1 95 ? -18.833 1.691 14.970 1.00 77.75 95 ARG A O 1
ATOM 745 N N . GLY A 1 96 ? -19.706 2.854 13.248 1.00 62.69 96 GLY A N 1
ATOM 746 C CA . GLY A 1 96 ? -20.052 4.028 14.048 1.00 62.69 96 GLY A CA 1
ATOM 747 C C . GLY A 1 96 ? -20.966 3.597 15.197 1.00 62.69 96 GLY A C 1
ATOM 748 O O . GLY A 1 96 ? -21.787 2.705 15.006 1.00 62.69 96 GLY A O 1
ATOM 749 N N . ASN A 1 97 ? -20.766 4.159 16.391 1.00 53.94 97 ASN A N 1
ATOM 750 C CA . ASN A 1 97 ? -21.588 3.861 17.565 1.00 53.94 97 ASN A CA 1
ATOM 751 C C . ASN A 1 97 ? -23.076 4.105 17.233 1.00 53.94 97 ASN A C 1
ATOM 753 O O . ASN A 1 97 ? -23.510 5.258 17.234 1.00 53.94 97 ASN A O 1
ATOM 757 N N . GLU A 1 98 ? -23.814 3.039 16.918 1.00 46.59 98 GLU A N 1
ATOM 758 C CA . GLU A 1 98 ? -25.283 3.006 16.861 1.00 46.59 98 GLU A CA 1
ATOM 759 C C . GLU A 1 98 ? -25.880 2.908 18.269 1.00 46.59 98 GLU A C 1
ATOM 761 O O . GLU A 1 98 ? -25.332 2.144 19.102 1.00 46.59 98 GLU A O 1
#

InterPro domains:
  IPR019642 Protein of unknown function DUF2507 [PF10702] (22-87)

Organism: NCBI:txid2078

pLDDT: mean 77.31, std 17.53, range [29.61, 94.25]